Protein AF-A0A954Q6S8-F1 (afdb_monomer_lite)

pLDDT: mean 87.38, std 12.78, range [54.66, 97.56]

Sequence (149 aa):
MTRLWILFTRLTAMWFAEEQEADHQSHAVEGELYCGCCLEACPQYTKVEVQREADETSEQLRQREDEAFDRSFSGAHSMNQAVLMNSHPTGKMTATSRIEAMVAQGGIQNCGKAANCQAVCPKEIPLMTSWGRAGRAATLH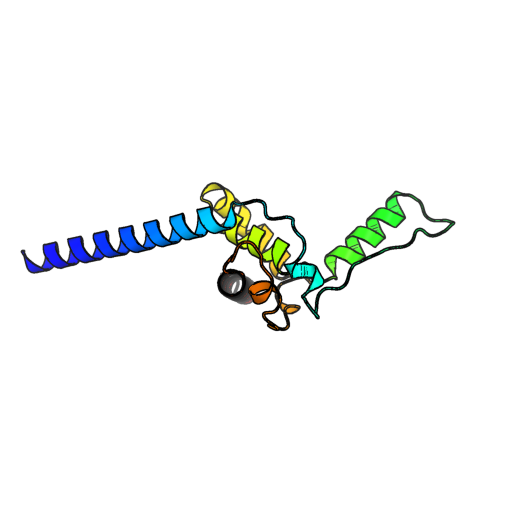TLKTLFGT

Foldseek 3Di:
DVVVVVVVVVVVVVVVVVVVVLVVLLVLCPPDLPPCQQQVQAPLHDDDDDDDDPPDDPVRSVVVSVVSQLQAAPTLSLLLVLLSLCSDPVSVVVNLVSLVSQLGNNHLVSRPPPCSSCVRPPSNRPSVVSSVVSVVSNVVSVVCVVVVD

Secondary structure (DSSP, 8-state):
-HHHHHHHHHHHHHHHHHHHHHHHHHHHHSS-----HHHHT-TT-----PPPPTT--HHHHHHHHHHHHHHS--HHHHHHHHHHHHHSHHHHTTHHHHHHHHHSTTSGGG-----HHHHT-TT---HHHHHHHHHHHHHHHHHHHHHT-

Radius of gyration: 19.82 Å; chains: 1; bounding box: 77×30×37 Å

Structure (mmCIF, N/CA/C/O backbone):
data_AF-A0A954Q6S8-F1
#
_entry.id   AF-A0A954Q6S8-F1
#
loop_
_atom_site.group_PDB
_atom_site.id
_atom_site.type_symbol
_atom_site.label_atom_id
_atom_site.label_alt_id
_atom_site.label_comp_id
_atom_site.label_asym_id
_atom_site.label_entity_id
_atom_site.label_seq_id
_atom_site.pdbx_PDB_ins_code
_atom_site.Cartn_x
_atom_site.Cartn_y
_atom_site.Cartn_z
_atom_site.occupancy
_atom_site.B_iso_or_equiv
_atom_site.auth_seq_id
_atom_site.auth_comp_id
_atom_site.auth_asym_id
_atom_site.auth_atom_id
_atom_site.pdbx_PDB_model_num
ATOM 1 N N . MET A 1 1 ? 45.297 13.575 -9.801 1.00 61.44 1 MET A N 1
ATOM 2 C CA . MET A 1 1 ? 44.158 14.522 -9.738 1.00 61.44 1 MET A CA 1
ATOM 3 C C . MET A 1 1 ? 43.072 14.191 -10.767 1.00 61.44 1 MET A C 1
ATOM 5 O O . MET A 1 1 ? 41.912 14.130 -10.391 1.00 61.44 1 MET A O 1
ATOM 9 N N . THR A 1 2 ? 43.413 13.847 -12.013 1.00 68.25 2 THR A N 1
ATOM 10 C CA . THR A 1 2 ? 42.450 13.553 -13.101 1.00 68.25 2 THR A CA 1
ATOM 11 C C . THR A 1 2 ? 41.523 12.357 -12.844 1.00 68.25 2 THR A C 1
ATOM 13 O O . THR A 1 2 ? 40.330 12.434 -13.110 1.00 68.25 2 THR A O 1
ATOM 16 N N . ARG A 1 3 ? 42.033 11.257 -12.265 1.00 70.50 3 ARG A N 1
ATOM 17 C CA . ARG A 1 3 ? 41.222 10.060 -11.954 1.00 70.50 3 ARG A CA 1
ATOM 18 C C . ARG A 1 3 ? 40.139 10.304 -10.899 1.00 70.50 3 ARG A C 1
ATOM 20 O O . ARG A 1 3 ? 39.064 9.729 -11.005 1.00 70.50 3 ARG A O 1
ATOM 27 N N . LEU A 1 4 ? 40.419 11.155 -9.910 1.00 74.94 4 LEU A N 1
ATOM 28 C CA . LEU A 1 4 ? 39.464 11.483 -8.848 1.00 74.94 4 LEU A CA 1
ATOM 29 C C . LEU A 1 4 ? 38.328 12.361 -9.390 1.00 74.94 4 LEU A C 1
ATOM 31 O O . LEU A 1 4 ? 37.170 12.145 -9.054 1.00 74.94 4 LEU A O 1
ATOM 35 N N . TRP A 1 5 ? 38.660 13.290 -10.292 1.00 67.81 5 TRP A N 1
ATOM 36 C CA . TRP A 1 5 ? 37.685 14.154 -10.954 1.00 67.81 5 TRP A CA 1
ATOM 37 C C . TRP A 1 5 ? 36.758 13.351 -11.875 1.00 67.81 5 TRP A C 1
ATOM 39 O O . TRP A 1 5 ? 35.549 13.475 -11.758 1.00 67.81 5 TRP A O 1
ATOM 49 N N . ILE A 1 6 ? 37.300 12.421 -12.675 1.00 78.69 6 ILE A N 1
ATOM 50 C CA . ILE A 1 6 ? 36.502 11.506 -13.516 1.00 78.69 6 ILE A CA 1
ATOM 51 C C . ILE A 1 6 ? 35.537 10.656 -12.675 1.00 78.69 6 ILE A C 1
ATOM 53 O O . ILE A 1 6 ? 34.390 10.453 -13.073 1.00 78.69 6 ILE A O 1
ATOM 57 N N . LEU A 1 7 ? 35.985 10.152 -11.518 1.00 77.88 7 LEU A N 1
ATOM 58 C CA . LEU A 1 7 ? 35.121 9.385 -10.617 1.00 77.88 7 LEU A CA 1
ATOM 59 C C . LEU A 1 7 ? 33.992 10.258 -10.058 1.00 77.88 7 LEU A C 1
ATOM 61 O O . LEU A 1 7 ? 32.840 9.835 -10.047 1.00 77.88 7 LEU A O 1
ATOM 65 N N . PHE A 1 8 ? 34.318 11.484 -9.646 1.00 82.00 8 PHE A N 1
ATOM 66 C CA . PHE A 1 8 ? 33.352 12.434 -9.108 1.00 82.00 8 PHE A CA 1
ATOM 67 C C . PHE A 1 8 ? 32.291 12.816 -10.146 1.00 82.00 8 PHE A C 1
ATOM 69 O O . PHE A 1 8 ? 31.104 12.771 -9.833 1.00 82.00 8 PHE A O 1
ATOM 76 N N . THR A 1 9 ? 32.689 13.098 -11.393 1.00 78.38 9 THR A N 1
ATOM 77 C CA . THR A 1 9 ? 31.757 13.405 -12.494 1.00 78.38 9 THR A CA 1
ATOM 78 C C . THR A 1 9 ? 30.867 12.212 -12.842 1.00 78.38 9 THR A C 1
ATOM 80 O O . THR A 1 9 ? 29.685 12.383 -13.115 1.00 78.38 9 THR A O 1
ATOM 83 N N . ARG A 1 10 ? 31.404 10.984 -12.806 1.00 80.12 10 ARG A N 1
ATOM 84 C CA . ARG A 1 10 ? 30.609 9.766 -13.035 1.00 80.12 10 ARG A CA 1
ATOM 85 C C . ARG A 1 10 ? 29.592 9.518 -11.926 1.00 80.12 10 ARG A C 1
ATOM 87 O O . ARG A 1 10 ? 28.468 9.144 -12.229 1.00 80.12 10 ARG A O 1
ATOM 94 N N . LEU A 1 11 ? 29.971 9.737 -10.668 1.00 81.06 11 LEU A N 1
ATOM 95 C CA . LEU A 1 11 ? 29.068 9.584 -9.527 1.00 81.06 11 LEU A CA 1
ATOM 96 C C . LEU A 1 11 ? 27.954 10.634 -9.541 1.00 81.06 11 LEU A C 1
ATOM 98 O O . LEU A 1 11 ? 26.804 10.284 -9.314 1.00 81.06 11 LEU A O 1
ATOM 102 N N . THR A 1 12 ? 28.270 11.889 -9.870 1.00 77.81 12 THR A N 1
ATOM 103 C CA . THR A 1 12 ? 27.246 12.936 -10.025 1.00 77.81 12 THR A CA 1
ATOM 104 C C . THR A 1 12 ? 26.332 12.657 -11.213 1.00 77.81 12 THR A C 1
ATOM 106 O O . THR A 1 12 ? 25.124 12.745 -11.059 1.00 77.81 12 THR A O 1
ATOM 109 N N . ALA A 1 13 ? 26.865 12.247 -12.368 1.00 77.44 13 ALA A N 1
ATOM 110 C CA . ALA A 1 13 ? 26.038 11.872 -13.518 1.00 77.44 13 ALA A CA 1
ATOM 111 C C . ALA A 1 13 ? 25.124 10.670 -13.223 1.00 77.44 13 ALA A C 1
ATOM 113 O O . ALA A 1 13 ? 23.974 10.657 -13.648 1.00 77.44 13 ALA A O 1
ATOM 114 N N . MET A 1 14 ? 25.619 9.679 -12.476 1.00 77.75 14 MET A N 1
ATOM 115 C CA . MET A 1 14 ? 24.825 8.527 -12.049 1.00 77.75 14 MET A CA 1
ATOM 116 C C . MET A 1 14 ? 23.731 8.934 -11.058 1.00 77.75 14 MET A C 1
ATOM 118 O O . MET A 1 14 ? 22.599 8.503 -11.215 1.00 77.75 14 MET A O 1
ATOM 122 N N . TRP A 1 15 ? 24.043 9.814 -10.102 1.00 64.00 15 TRP A N 1
ATOM 123 C CA . TRP A 1 15 ? 23.071 10.356 -9.151 1.00 64.00 15 TRP A CA 1
ATOM 124 C C . TRP A 1 15 ? 21.977 11.180 -9.846 1.00 64.00 15 TRP A C 1
ATOM 126 O O . TRP A 1 15 ? 20.800 10.954 -9.594 1.00 64.00 15 TRP A O 1
ATOM 136 N N . PHE A 1 16 ? 22.345 12.045 -10.799 1.00 65.69 16 PHE A N 1
ATOM 137 C CA . PHE A 1 16 ? 21.374 12.781 -11.615 1.00 65.69 16 PHE A CA 1
ATOM 138 C C . PHE A 1 16 ? 20.515 11.851 -12.479 1.00 65.69 16 PHE A C 1
ATOM 140 O O . PHE A 1 16 ? 19.320 12.088 -12.616 1.00 65.69 16 PHE A O 1
ATOM 147 N N . ALA A 1 17 ? 21.086 10.784 -13.047 1.00 64.62 17 ALA A N 1
ATOM 148 C CA . ALA A 1 17 ? 20.311 9.790 -13.791 1.00 64.62 17 ALA A CA 1
ATOM 149 C C . ALA A 1 17 ? 19.320 9.036 -12.885 1.00 64.62 17 ALA A C 1
ATOM 151 O O . ALA A 1 17 ? 18.190 8.780 -13.292 1.00 64.62 17 ALA A O 1
ATOM 152 N N . GLU A 1 18 ? 19.720 8.720 -11.651 1.00 62.53 18 GLU A N 1
ATOM 153 C CA . GLU A 1 18 ? 18.862 8.085 -10.645 1.00 62.53 18 GLU A CA 1
ATOM 154 C C . GLU A 1 18 ? 17.721 9.020 -10.196 1.00 62.53 18 GLU A C 1
ATOM 156 O O . GLU A 1 18 ? 16.583 8.573 -10.051 1.00 62.53 18 GLU A O 1
ATOM 161 N N . GLU A 1 19 ? 17.993 10.323 -10.049 1.00 61.34 19 GLU A N 1
ATOM 162 C CA . GLU A 1 19 ? 16.969 11.344 -9.783 1.00 61.34 19 GLU A CA 1
ATOM 163 C C . GLU A 1 19 ? 15.999 11.525 -10.953 1.00 61.34 19 GLU A C 1
ATOM 165 O O . GLU A 1 19 ? 14.790 11.558 -10.730 1.00 61.34 19 GLU A O 1
ATOM 170 N N . GLN A 1 20 ? 16.493 11.594 -12.194 1.00 57.84 20 GLN A N 1
ATOM 171 C CA . GLN A 1 20 ? 15.631 11.739 -13.371 1.00 57.84 20 GLN A CA 1
ATOM 172 C C . GLN A 1 20 ? 14.706 10.529 -13.567 1.00 57.84 20 GLN A C 1
ATOM 174 O O . GLN A 1 20 ? 13.539 10.705 -13.904 1.00 57.84 20 GLN A O 1
ATOM 179 N N . GLU A 1 21 ? 15.188 9.309 -13.311 1.00 57.09 21 GLU A N 1
ATOM 180 C CA . GLU A 1 21 ? 14.372 8.087 -13.369 1.00 57.09 21 GLU A CA 1
ATOM 181 C C . GLU A 1 21 ? 13.290 8.066 -12.273 1.00 57.09 21 GLU A C 1
ATOM 183 O O . GLU A 1 21 ? 12.147 7.673 -12.520 1.00 57.09 21 GLU A O 1
ATOM 188 N N . ALA A 1 22 ? 13.625 8.513 -11.058 1.00 60.09 22 ALA A N 1
ATOM 189 C CA . ALA A 1 22 ? 12.668 8.611 -9.958 1.00 60.09 22 ALA A CA 1
ATOM 190 C C . ALA A 1 22 ? 11.560 9.647 -10.236 1.00 60.09 22 ALA A C 1
ATOM 192 O O . ALA A 1 22 ? 10.395 9.410 -9.901 1.00 60.09 22 ALA A O 1
ATOM 193 N N . ASP A 1 23 ? 11.910 10.763 -10.874 1.00 56.44 23 ASP A N 1
ATOM 194 C CA . ASP A 1 23 ? 10.986 11.829 -11.271 1.00 56.44 23 ASP A CA 1
ATOM 195 C C . ASP A 1 23 ? 10.038 11.370 -12.397 1.00 56.44 23 ASP A C 1
ATOM 197 O O . ASP A 1 23 ? 8.815 11.434 -12.261 1.00 56.44 23 ASP A O 1
ATOM 201 N N . HIS A 1 24 ? 10.579 10.751 -13.455 1.00 54.66 24 HIS A N 1
ATOM 202 C CA . HIS A 1 24 ? 9.790 10.209 -14.571 1.00 54.66 24 HIS A CA 1
ATOM 203 C C . HIS A 1 24 ? 8.755 9.170 -14.118 1.00 54.66 24 HIS A C 1
ATOM 205 O O . HIS A 1 24 ? 7.613 9.154 -14.587 1.00 54.66 24 HIS A O 1
ATOM 211 N N . GLN A 1 25 ? 9.139 8.303 -13.180 1.00 59.59 25 GLN A N 1
ATOM 212 C CA . GLN A 1 25 ? 8.225 7.317 -12.612 1.00 59.59 25 GLN A CA 1
ATOM 213 C C . GLN A 1 25 ? 7.150 7.943 -11.730 1.00 59.59 25 GLN A C 1
ATOM 215 O O . GLN A 1 25 ? 6.071 7.370 -11.623 1.00 59.59 25 GLN A O 1
ATOM 220 N N . SER A 1 26 ? 7.413 9.090 -11.108 1.00 59.91 26 SER A N 1
ATOM 221 C CA . SER A 1 26 ? 6.414 9.794 -10.302 1.00 59.91 26 SER A CA 1
ATOM 222 C C . SER A 1 26 ? 5.319 10.368 -11.205 1.00 59.91 26 SER A C 1
ATOM 224 O O . SER A 1 26 ? 4.143 10.078 -10.992 1.00 59.91 26 SER A O 1
ATOM 226 N N . HIS A 1 27 ? 5.700 11.023 -12.306 1.00 55.09 27 HIS A N 1
ATOM 227 C CA . HIS A 1 27 ? 4.758 11.568 -13.291 1.00 55.09 27 HIS A CA 1
ATOM 228 C C . HIS A 1 27 ? 3.882 10.510 -13.977 1.00 55.09 27 HIS A C 1
ATOM 230 O O . HIS A 1 27 ? 2.711 10.759 -14.259 1.00 55.09 27 HIS A O 1
ATOM 236 N N . ALA A 1 28 ? 4.406 9.301 -14.203 1.00 57.59 28 ALA A N 1
ATOM 237 C CA . ALA A 1 28 ? 3.626 8.197 -14.768 1.00 57.59 28 ALA A CA 1
ATOM 238 C C . ALA A 1 28 ? 2.474 7.736 -13.850 1.00 57.59 28 ALA A C 1
ATOM 240 O O . ALA A 1 28 ? 1.486 7.174 -14.321 1.00 57.59 28 ALA A O 1
ATOM 241 N N . VAL A 1 29 ? 2.587 7.974 -12.540 1.00 57.12 29 VAL A N 1
ATOM 242 C CA . VAL A 1 29 ? 1.605 7.549 -11.532 1.00 57.12 29 VAL A CA 1
ATOM 243 C C . VAL A 1 29 ? 0.647 8.688 -11.147 1.00 57.12 29 VAL A C 1
ATOM 245 O O . VAL A 1 29 ? -0.342 8.447 -10.469 1.00 57.12 29 VAL A O 1
ATOM 248 N N . GLU A 1 30 ? 0.886 9.921 -11.599 1.00 54.88 30 GLU A N 1
ATOM 249 C CA . GLU A 1 30 ? 0.057 11.099 -11.287 1.00 54.88 30 GLU A CA 1
ATOM 250 C C . GLU A 1 30 ? -1.221 11.221 -12.143 1.00 54.88 30 GLU A C 1
ATOM 252 O O . GLU A 1 30 ? -2.112 12.004 -11.814 1.00 54.88 30 GLU A O 1
ATOM 257 N N . GLY A 1 31 ? -1.344 10.457 -13.235 1.00 56.84 31 GLY A N 1
ATOM 258 C CA . GLY A 1 31 ? -2.545 10.459 -14.082 1.00 56.84 31 GLY A CA 1
ATOM 259 C C . GLY A 1 31 ? -3.754 9.810 -13.398 1.00 56.84 31 GLY A C 1
ATOM 260 O O . GLY A 1 31 ? -3.576 8.872 -12.637 1.00 56.84 31 GLY A O 1
ATOM 261 N N . GLU A 1 32 ? -4.981 10.271 -13.692 1.00 57.59 32 GLU A N 1
ATOM 262 C CA . GLU A 1 32 ? -6.250 9.822 -13.074 1.00 57.59 32 GLU A CA 1
ATOM 263 C C . GLU A 1 32 ? -6.266 8.332 -12.667 1.00 57.59 32 GLU A C 1
ATOM 265 O O . GLU A 1 32 ? -6.377 7.424 -13.496 1.00 57.59 32 GLU A O 1
ATOM 270 N N . LEU A 1 33 ? -6.147 8.094 -11.357 1.00 62.84 33 LEU A N 1
ATOM 271 C CA . LEU A 1 33 ? -5.828 6.784 -10.779 1.00 62.84 33 LEU A CA 1
ATOM 272 C C . LEU A 1 33 ? -7.058 5.898 -10.506 1.00 62.84 33 LEU A C 1
ATOM 274 O O . LEU A 1 33 ? -6.904 4.744 -10.100 1.00 62.84 33 LEU A O 1
ATOM 278 N N . TYR A 1 34 ? -8.278 6.405 -10.706 1.00 76.62 34 TYR A N 1
ATOM 279 C CA . TYR A 1 34 ? -9.497 5.842 -10.104 1.00 76.62 34 TYR A CA 1
ATOM 280 C C . TYR A 1 34 ? -10.409 5.094 -11.092 1.00 76.62 34 TYR A C 1
ATOM 282 O O . TYR A 1 34 ? -11.626 5.231 -11.045 1.00 76.62 34 TYR A O 1
ATOM 290 N N . CYS A 1 35 ? -9.842 4.283 -11.991 1.00 88.75 35 CYS A N 1
ATOM 291 C CA . CYS A 1 35 ? -10.636 3.453 -12.915 1.00 88.75 35 CYS A CA 1
ATOM 292 C C . CYS A 1 35 ? -11.126 2.120 -12.316 1.00 88.75 35 CYS A C 1
ATOM 294 O O . CYS A 1 35 ? -12.001 1.481 -12.885 1.00 88.75 35 CYS A O 1
ATOM 296 N N . GLY A 1 36 ? -10.538 1.655 -11.206 1.00 89.75 36 GLY A N 1
ATOM 297 C CA . GLY A 1 36 ? -10.931 0.404 -10.540 1.00 89.75 36 GLY A CA 1
ATOM 298 C C . GLY A 1 36 ? -10.516 -0.901 -11.240 1.00 89.75 36 GLY A C 1
ATOM 299 O O . GLY A 1 36 ? -10.576 -1.951 -10.610 1.00 89.75 36 GLY A O 1
ATOM 300 N N . CYS A 1 37 ? -10.002 -0.871 -12.479 1.00 94.12 37 CYS A N 1
ATOM 301 C CA . CYS A 1 37 ? -9.666 -2.084 -13.249 1.00 94.12 37 CYS A CA 1
ATOM 302 C C . CYS A 1 37 ? -8.738 -3.058 -12.500 1.00 94.12 37 CYS A C 1
ATOM 304 O O . CYS A 1 37 ? -8.882 -4.273 -12.605 1.00 94.12 37 CYS A O 1
ATOM 306 N N . CYS A 1 38 ? -7.793 -2.533 -11.714 1.00 94.12 38 CYS A N 1
ATOM 307 C CA . CYS A 1 38 ? -6.865 -3.354 -10.936 1.00 94.12 38 CYS A CA 1
ATOM 308 C C . C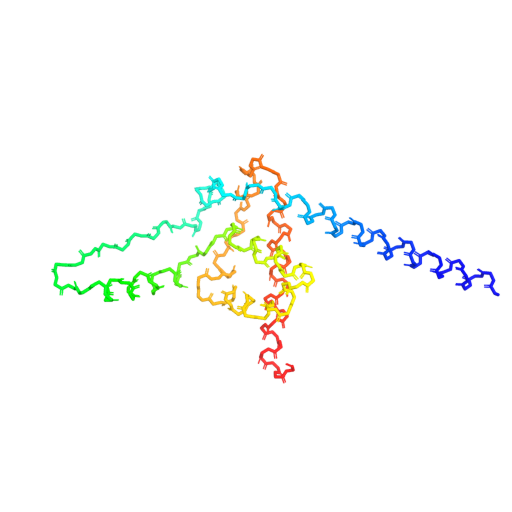YS A 1 38 ? -7.506 -4.082 -9.742 1.00 94.12 38 CYS A C 1
ATOM 310 O O . CYS A 1 38 ? -6.934 -5.072 -9.289 1.00 94.12 38 CYS A O 1
ATOM 312 N N . LEU A 1 39 ? -8.645 -3.599 -9.236 1.00 93.56 39 LEU A N 1
ATOM 313 C CA . LEU A 1 39 ? -9.404 -4.232 -8.158 1.00 93.56 39 LEU A CA 1
ATOM 314 C C . LEU A 1 39 ? -10.294 -5.340 -8.726 1.00 93.56 39 LEU A C 1
ATOM 316 O O . LEU A 1 39 ? -10.221 -6.468 -8.256 1.00 93.56 39 LEU A O 1
ATOM 320 N N . GLU A 1 40 ? -11.018 -5.051 -9.808 1.00 94.50 40 GLU A N 1
ATOM 321 C CA . GLU A 1 40 ? -11.898 -6.018 -10.483 1.00 94.50 40 GLU A CA 1
ATOM 322 C C . GLU A 1 40 ? -11.143 -7.239 -11.026 1.00 94.50 40 GLU A C 1
ATOM 324 O O . GLU A 1 40 ? -11.623 -8.366 -10.961 1.00 94.50 40 GLU A O 1
ATOM 329 N N . ALA A 1 41 ? -9.926 -7.046 -11.541 1.00 96.50 41 ALA A N 1
ATOM 330 C CA . ALA A 1 41 ? -9.126 -8.155 -12.061 1.00 96.50 41 ALA A CA 1
ATOM 331 C C . ALA A 1 41 ? -8.381 -8.952 -10.974 1.00 96.50 41 ALA A C 1
ATOM 333 O O . ALA A 1 41 ? -7.761 -9.977 -11.282 1.00 96.50 41 ALA A O 1
ATOM 334 N N . CYS A 1 42 ? -8.352 -8.474 -9.726 1.00 97.12 42 CYS A N 1
ATOM 335 C CA . CYS A 1 42 ? -7.558 -9.082 -8.664 1.00 97.12 42 CYS A CA 1
ATOM 336 C C . CYS A 1 42 ? -8.328 -10.227 -7.986 1.00 97.12 42 CYS A C 1
ATOM 338 O O . CYS A 1 42 ? -9.318 -9.967 -7.310 1.00 97.12 42 CYS A O 1
ATOM 340 N N . PRO A 1 43 ? -7.840 -11.482 -8.047 1.00 96.94 43 PRO A N 1
ATOM 341 C CA . PRO A 1 43 ? -8.542 -12.612 -7.438 1.00 96.94 43 PRO A CA 1
ATOM 342 C C . PRO A 1 43 ? -8.489 -12.615 -5.900 1.00 96.94 43 PRO A C 1
ATOM 344 O O . PRO A 1 43 ? -9.205 -13.386 -5.274 1.00 96.94 43 PRO A O 1
ATOM 347 N N . GLN A 1 44 ? -7.628 -11.795 -5.284 1.00 95.81 44 GLN A N 1
ATOM 348 C CA . GLN A 1 44 ? -7.567 -11.616 -3.827 1.00 95.81 44 GLN A CA 1
ATOM 349 C C . GLN A 1 44 ? -8.428 -10.452 -3.332 1.00 95.81 44 GLN A C 1
ATOM 351 O O . GLN A 1 44 ? -8.643 -10.324 -2.129 1.00 95.81 44 GLN A O 1
ATOM 356 N N . TYR A 1 45 ? -8.874 -9.571 -4.227 1.00 96.00 45 TYR A N 1
ATOM 357 C CA . TYR A 1 45 ? -9.734 -8.467 -3.844 1.00 96.00 45 TYR A CA 1
ATOM 358 C C . TYR A 1 45 ? -11.178 -8.958 -3.770 1.00 96.00 45 TYR A C 1
ATOM 360 O O . TYR A 1 45 ? -11.647 -9.706 -4.623 1.00 96.00 45 TYR A O 1
ATOM 368 N N . THR A 1 46 ? -11.892 -8.552 -2.730 1.00 93.69 46 THR A N 1
ATOM 369 C CA . THR A 1 46 ? -13.323 -8.818 -2.588 1.00 93.69 46 THR A CA 1
ATOM 370 C C . THR A 1 46 ? -13.992 -7.522 -2.183 1.00 93.69 46 THR A C 1
ATOM 372 O O . THR A 1 46 ? -13.510 -6.821 -1.292 1.00 93.69 46 THR A O 1
ATOM 375 N N . LYS A 1 47 ? -15.095 -7.194 -2.856 1.00 90.88 47 LYS A N 1
ATOM 376 C CA . LYS A 1 47 ? -15.883 -6.013 -2.530 1.00 90.88 47 LYS A CA 1
ATOM 377 C C . LYS A 1 47 ? -16.513 -6.198 -1.151 1.00 90.88 47 LYS A C 1
ATOM 379 O O . LYS A 1 47 ? -17.219 -7.175 -0.913 1.00 90.88 47 LYS A O 1
ATOM 384 N N . VAL A 1 48 ? -16.243 -5.255 -0.258 1.00 93.25 48 VAL A N 1
ATOM 385 C CA . VAL A 1 48 ? -16.819 -5.230 1.087 1.00 93.25 48 VAL A CA 1
ATOM 386 C C . VAL A 1 48 ? -18.165 -4.523 1.018 1.00 93.25 48 VAL A C 1
ATOM 388 O O . VAL A 1 48 ? -18.237 -3.361 0.625 1.00 93.25 48 VAL A O 1
ATOM 391 N N . GLU A 1 49 ? -19.228 -5.228 1.390 1.00 93.94 49 GLU A N 1
ATOM 392 C CA . GLU A 1 49 ? -20.581 -4.684 1.498 1.00 93.94 49 GLU A CA 1
ATOM 393 C C . GLU A 1 49 ? -21.150 -5.078 2.864 1.00 93.94 49 GLU A C 1
ATOM 395 O O . GLU A 1 49 ? -21.454 -6.247 3.105 1.00 93.94 49 GLU A O 1
ATOM 400 N N . VAL A 1 50 ? -21.267 -4.110 3.775 1.00 95.38 50 VAL A N 1
ATOM 401 C CA . VAL A 1 50 ? -21.897 -4.314 5.086 1.00 95.38 50 VAL A CA 1
ATOM 402 C C . VAL A 1 50 ? -23.361 -3.908 4.978 1.00 95.38 50 VAL A C 1
ATOM 404 O O . VAL A 1 50 ? -23.679 -2.794 4.570 1.00 95.38 50 VAL A O 1
ATOM 407 N N . GLN A 1 51 ? -24.261 -4.834 5.300 1.00 94.81 51 GLN A N 1
ATOM 408 C CA . GLN A 1 51 ? -25.697 -4.569 5.293 1.00 94.81 51 GLN A CA 1
ATOM 409 C C . GLN A 1 51 ? -26.137 -4.007 6.643 1.00 94.81 51 GLN A C 1
ATOM 411 O O . GLN A 1 51 ? -25.668 -4.446 7.698 1.00 94.81 51 GLN A O 1
ATOM 416 N N . ARG A 1 52 ? -27.055 -3.038 6.587 1.00 95.62 52 ARG A N 1
ATOM 417 C CA . ARG A 1 52 ? -27.603 -2.394 7.776 1.00 95.62 52 ARG A CA 1
ATOM 418 C C . ARG A 1 52 ? -28.588 -3.316 8.493 1.00 95.62 52 ARG A C 1
ATOM 420 O O . ARG A 1 52 ? -29.551 -3.770 7.879 1.00 95.62 52 ARG A O 1
ATOM 427 N N . GLU A 1 53 ? -28.397 -3.516 9.791 1.00 95.94 53 GLU A N 1
ATOM 428 C CA . GLU A 1 53 ? -29.341 -4.244 10.644 1.00 95.94 53 GLU A CA 1
ATOM 429 C C . GLU A 1 53 ? -30.537 -3.362 11.038 1.00 95.94 53 GLU A C 1
ATOM 431 O O . GLU A 1 53 ? -30.481 -2.125 11.040 1.00 95.94 53 GLU A O 1
ATOM 436 N N . ALA A 1 54 ? -31.653 -4.007 11.378 1.00 93.62 54 ALA A N 1
ATOM 437 C CA . ALA A 1 54 ? -32.910 -3.319 11.664 1.00 93.62 54 ALA A CA 1
ATOM 438 C C . ALA A 1 54 ? -32.860 -2.454 12.938 1.00 93.62 54 ALA A C 1
ATOM 440 O O . ALA A 1 54 ? -33.532 -1.425 13.003 1.00 93.62 54 ALA A O 1
ATOM 441 N N . ASP A 1 55 ? -32.075 -2.856 13.937 1.00 94.38 55 ASP A N 1
ATOM 442 C CA . ASP A 1 55 ? -32.019 -2.260 15.274 1.00 94.38 55 ASP A CA 1
ATOM 443 C C . ASP A 1 55 ? -30.708 -1.516 15.578 1.00 94.38 55 ASP A C 1
ATOM 445 O O . ASP A 1 55 ? -30.536 -0.997 16.682 1.00 94.38 55 ASP A O 1
ATOM 449 N N . GLU A 1 56 ? -29.799 -1.387 14.606 1.00 96.00 56 GLU A N 1
ATOM 450 C CA . GLU A 1 56 ? -28.530 -0.687 14.818 1.00 96.00 56 GLU A CA 1
ATOM 451 C C . GLU A 1 56 ? -28.612 0.823 14.525 1.00 96.00 56 GLU A C 1
ATOM 453 O O . GLU A 1 56 ? -29.315 1.311 13.631 1.00 96.00 56 GLU A O 1
ATOM 458 N N . THR A 1 57 ? -27.845 1.604 15.277 1.00 97.50 57 THR A N 1
ATOM 459 C CA . THR A 1 57 ? -27.634 3.039 15.048 1.00 97.50 57 THR A CA 1
ATOM 460 C C . THR A 1 57 ? -26.696 3.278 13.861 1.00 97.50 57 THR A C 1
ATOM 462 O O . THR A 1 57 ? -25.990 2.381 13.406 1.00 97.50 57 THR A O 1
ATOM 465 N N . SER A 1 58 ? -26.671 4.501 13.324 1.00 95.56 58 SER A N 1
ATOM 466 C CA . SER A 1 58 ? -25.724 4.869 12.258 1.00 95.56 58 SER A CA 1
ATOM 467 C C . SER A 1 58 ? -24.264 4.737 12.695 1.00 95.56 58 SER A C 1
ATOM 469 O O . SER A 1 58 ? -23.414 4.415 11.875 1.00 95.56 58 SER A O 1
ATOM 471 N N . GLU A 1 59 ? -23.981 4.962 13.978 1.00 96.62 59 GLU A N 1
ATOM 472 C CA . GLU A 1 59 ? -22.629 4.831 14.521 1.00 96.62 59 GLU A CA 1
ATOM 473 C C . GLU A 1 59 ? -22.185 3.367 14.599 1.00 96.62 59 GLU A C 1
ATOM 475 O O . GLU A 1 59 ? -21.059 3.049 14.233 1.00 96.62 59 GLU A O 1
ATOM 480 N N . GLN A 1 60 ? -23.087 2.464 14.998 1.00 97.56 60 GLN A N 1
ATOM 481 C CA . GLN A 1 60 ? -22.812 1.023 15.013 1.00 97.56 60 GLN A CA 1
ATOM 482 C C . GLN A 1 60 ? -22.564 0.468 13.604 1.00 97.56 60 GLN A C 1
ATOM 484 O O . GLN A 1 60 ? -21.637 -0.320 13.421 1.00 97.56 60 GLN A O 1
ATOM 489 N N . LEU A 1 61 ? -23.334 0.921 12.607 1.00 96.69 61 LEU A N 1
ATOM 490 C CA . LEU A 1 61 ? -23.091 0.568 11.207 1.00 96.69 61 LEU A CA 1
ATOM 491 C C . LEU A 1 61 ? -21.697 1.027 10.760 1.00 96.69 61 LEU A C 1
ATOM 493 O O . LEU A 1 61 ? -20.929 0.218 10.247 1.00 96.69 61 LEU A O 1
ATOM 497 N N . ARG A 1 62 ? -21.350 2.296 11.015 1.00 95.62 62 ARG A N 1
ATOM 498 C CA . ARG A 1 62 ? -20.051 2.867 10.636 1.00 95.62 62 ARG A CA 1
ATOM 499 C C . ARG A 1 62 ? -18.887 2.103 11.262 1.00 95.62 62 ARG A C 1
ATOM 501 O O . ARG A 1 62 ? -17.922 1.794 10.578 1.00 95.62 62 ARG A O 1
ATOM 508 N N . GLN A 1 63 ? -19.009 1.724 12.533 1.00 97.12 63 GLN A N 1
ATOM 509 C CA . GLN A 1 63 ? -17.998 0.904 13.194 1.00 97.12 63 GLN A CA 1
ATOM 510 C C . GLN A 1 63 ? -17.827 -0.465 12.510 1.00 97.12 63 GLN A C 1
ATOM 512 O O . GLN A 1 63 ? -16.701 -0.904 12.290 1.00 97.12 63 GLN A O 1
ATOM 517 N N . ARG A 1 64 ? -18.923 -1.143 12.145 1.00 97.00 64 ARG A N 1
ATOM 518 C CA . ARG A 1 64 ? -18.860 -2.433 11.433 1.00 97.00 64 ARG A CA 1
ATOM 519 C C . ARG A 1 64 ? -18.275 -2.294 10.031 1.00 97.00 64 ARG A C 1
ATOM 521 O O . ARG A 1 64 ? -17.552 -3.188 9.594 1.00 97.00 64 ARG A O 1
ATOM 528 N N . GLU A 1 65 ? -18.597 -1.207 9.334 1.00 95.94 65 GLU A N 1
ATOM 529 C CA . GLU A 1 65 ? -18.004 -0.860 8.042 1.00 95.94 65 GLU A CA 1
ATOM 530 C C . GLU A 1 65 ? -16.491 -0.681 8.177 1.00 95.94 65 GLU A C 1
ATOM 532 O O . GLU A 1 65 ? -15.744 -1.385 7.498 1.00 95.94 65 GLU A O 1
ATOM 537 N N . ASP A 1 66 ? -16.045 0.175 9.099 1.00 95.00 66 ASP A N 1
ATOM 538 C CA . ASP A 1 66 ? -14.627 0.441 9.362 1.00 95.00 66 ASP A CA 1
ATOM 539 C C . ASP A 1 66 ? -13.876 -0.865 9.691 1.00 95.00 66 ASP A C 1
ATOM 541 O O . ASP A 1 66 ? -12.876 -1.202 9.056 1.00 95.00 66 ASP A O 1
ATOM 545 N N . GLU A 1 67 ? -14.423 -1.685 10.593 1.00 95.44 67 GLU A N 1
ATOM 546 C CA . GLU A 1 67 ? -13.856 -2.988 10.949 1.00 95.44 67 GLU A CA 1
ATOM 547 C C . GLU A 1 67 ? -13.795 -3.974 9.769 1.00 95.44 67 GLU A C 1
ATOM 549 O O . GLU A 1 67 ? -12.879 -4.800 9.684 1.00 95.44 67 GLU A O 1
ATOM 554 N N . ALA A 1 68 ? -14.779 -3.945 8.868 1.00 95.75 68 ALA A N 1
ATOM 555 C CA . ALA A 1 68 ? -14.790 -4.795 7.685 1.00 95.75 68 ALA A CA 1
ATOM 556 C C . ALA A 1 68 ? -13.750 -4.333 6.655 1.00 95.75 68 ALA A C 1
ATOM 558 O O . ALA A 1 68 ? -13.057 -5.177 6.075 1.00 95.75 68 ALA A O 1
ATOM 559 N N . PHE A 1 69 ? -13.596 -3.022 6.454 1.00 93.62 69 PHE A N 1
ATOM 560 C CA . PHE A 1 69 ? -12.583 -2.454 5.565 1.00 93.62 69 PHE A CA 1
ATOM 561 C C . PHE A 1 69 ? -11.161 -2.698 6.082 1.00 93.62 69 PHE A C 1
ATOM 563 O O . PHE A 1 69 ? -10.316 -3.134 5.301 1.00 93.62 69 PHE A O 1
ATOM 570 N N . ASP A 1 70 ? -10.910 -2.532 7.382 1.00 93.50 70 ASP A N 1
ATOM 571 C CA . ASP A 1 70 ? -9.581 -2.705 7.993 1.00 93.50 70 ASP A CA 1
ATOM 572 C C . ASP A 1 70 ? -9.009 -4.121 7.828 1.00 93.50 70 ASP A C 1
ATOM 574 O O . ASP A 1 70 ? -7.794 -4.319 7.698 1.00 93.50 70 ASP A O 1
ATOM 578 N N . ARG A 1 71 ? -9.882 -5.133 7.828 1.00 94.19 71 ARG A N 1
ATOM 579 C CA . ARG A 1 71 ? -9.483 -6.539 7.666 1.00 94.19 71 ARG A CA 1
ATOM 580 C C . ARG A 1 71 ? -9.395 -6.979 6.210 1.00 94.19 71 ARG A C 1
ATOM 582 O O . ARG A 1 71 ? -8.781 -8.009 5.929 1.00 94.19 71 ARG A O 1
ATOM 589 N N . SER A 1 72 ? -10.018 -6.239 5.303 1.00 95.56 72 SER A N 1
ATOM 590 C CA . SER A 1 72 ? -10.138 -6.619 3.899 1.00 95.56 72 SER A CA 1
ATOM 591 C C . SER A 1 72 ? -8.943 -6.144 3.090 1.00 95.56 72 SER A C 1
ATOM 593 O O . SER A 1 72 ? -8.325 -5.126 3.389 1.00 95.56 72 SER A O 1
ATOM 595 N N . PHE A 1 73 ? -8.598 -6.888 2.039 1.00 96.56 73 PHE A N 1
ATOM 596 C CA . PHE A 1 73 ? -7.456 -6.524 1.213 1.00 96.56 73 PHE A CA 1
ATOM 597 C C . PHE A 1 73 ? -7.677 -5.166 0.535 1.00 96.56 73 PHE A C 1
ATOM 599 O O . PHE A 1 73 ? -8.572 -5.005 -0.293 1.00 96.56 73 PHE A O 1
ATOM 606 N N . SER A 1 74 ? -6.810 -4.203 0.842 1.00 93.50 74 SER A N 1
ATOM 607 C CA . SER A 1 74 ? -6.901 -2.825 0.339 1.00 93.50 74 SER A CA 1
ATOM 608 C C . SER A 1 74 ? -6.590 -2.678 -1.160 1.00 93.50 74 SER A C 1
ATOM 610 O O . SER A 1 74 ? -6.920 -1.653 -1.763 1.00 93.50 74 SER A O 1
ATOM 612 N N . GLY A 1 75 ? -5.988 -3.697 -1.785 1.00 94.12 75 GLY A N 1
ATOM 613 C CA . GLY A 1 75 ? -5.814 -3.795 -3.235 1.00 94.12 75 GLY A CA 1
ATOM 614 C C . GLY A 1 75 ? -4.624 -3.021 -3.817 1.00 94.12 75 GLY A C 1
ATOM 615 O O . GLY A 1 75 ? -3.897 -2.300 -3.139 1.00 94.12 75 GLY A O 1
ATOM 616 N N . ALA A 1 76 ? -4.392 -3.190 -5.124 1.00 92.19 76 ALA A N 1
ATOM 617 C CA . ALA A 1 76 ? -3.221 -2.617 -5.799 1.00 92.19 76 ALA A CA 1
ATOM 618 C C . ALA A 1 76 ? -3.263 -1.083 -5.916 1.00 92.19 76 ALA A C 1
ATOM 620 O O . ALA A 1 76 ? -2.215 -0.442 -5.884 1.00 92.19 76 ALA A O 1
ATOM 621 N N . HIS A 1 77 ? -4.459 -0.501 -6.038 1.00 90.31 77 HIS A N 1
ATOM 622 C CA . HIS A 1 77 ? -4.640 0.942 -6.183 1.00 90.31 77 HIS A CA 1
ATOM 623 C C . HIS A 1 77 ? -4.147 1.716 -4.949 1.00 90.31 77 HIS A C 1
ATOM 625 O O . HIS A 1 77 ? -3.277 2.579 -5.066 1.00 90.31 77 HIS A O 1
ATOM 631 N N . SER A 1 78 ? -4.660 1.375 -3.762 1.00 90.69 78 SER A N 1
ATOM 632 C CA . SER A 1 78 ? -4.318 2.042 -2.495 1.00 90.69 78 SER A CA 1
ATOM 633 C C . SER A 1 78 ? -2.826 1.911 -2.161 1.00 90.69 78 SER A C 1
ATOM 635 O O . SER A 1 78 ? -2.180 2.874 -1.751 1.00 90.69 78 SER A O 1
ATOM 637 N N . MET A 1 79 ? -2.250 0.739 -2.424 1.00 92.38 79 MET A N 1
ATOM 638 C CA . MET A 1 79 ? -0.834 0.446 -2.203 1.00 92.38 79 MET A CA 1
ATOM 639 C C . MET A 1 79 ? 0.065 1.259 -3.132 1.00 92.38 79 MET A C 1
ATOM 641 O O . MET A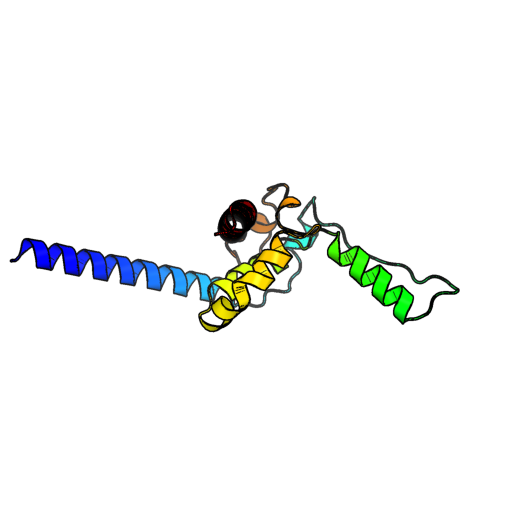 1 79 ? 1.054 1.845 -2.693 1.00 92.38 79 MET A O 1
ATOM 645 N N . ASN A 1 80 ? -0.302 1.362 -4.411 1.00 91.75 80 ASN A N 1
ATOM 646 C CA . ASN A 1 80 ? 0.418 2.197 -5.364 1.00 91.75 80 ASN A CA 1
ATOM 647 C C . ASN A 1 80 ? 0.344 3.686 -4.990 1.00 91.75 80 ASN A C 1
ATOM 649 O O . ASN A 1 80 ? 1.355 4.383 -5.064 1.00 91.75 80 ASN A O 1
ATOM 653 N N . GLN A 1 81 ? -0.810 4.148 -4.502 1.00 90.69 81 GLN A N 1
ATOM 654 C CA . GLN A 1 81 ? -0.967 5.508 -3.994 1.00 90.69 81 GLN A CA 1
ATOM 655 C C . GLN A 1 81 ? -0.065 5.777 -2.784 1.00 90.69 81 GLN A C 1
ATOM 657 O O . GLN A 1 81 ? 0.580 6.822 -2.706 1.00 90.69 81 GLN A O 1
ATOM 662 N N . ALA A 1 82 ? 0.023 4.830 -1.849 1.00 92.44 82 ALA A N 1
ATOM 663 C CA . ALA A 1 82 ? 0.899 4.959 -0.692 1.00 92.44 82 ALA A CA 1
ATOM 664 C C . ALA A 1 82 ? 2.380 5.023 -1.101 1.00 92.44 82 ALA A C 1
ATOM 666 O O . ALA A 1 82 ? 3.130 5.836 -0.561 1.00 92.44 82 ALA A O 1
ATOM 667 N N . VAL A 1 83 ? 2.797 4.220 -2.085 1.00 92.56 83 VAL A N 1
ATOM 668 C CA . VAL A 1 83 ? 4.162 4.254 -2.636 1.00 92.56 83 VAL A CA 1
ATOM 669 C C . VAL A 1 83 ? 4.458 5.586 -3.319 1.00 92.56 83 VAL A C 1
ATOM 671 O O . VAL A 1 83 ? 5.499 6.173 -3.034 1.00 92.56 83 VAL A O 1
ATOM 674 N N . LEU A 1 84 ? 3.554 6.087 -4.167 1.00 90.44 84 LEU A N 1
ATOM 675 C CA . LEU A 1 84 ? 3.706 7.394 -4.811 1.00 90.44 84 LEU A CA 1
ATOM 676 C C . LEU A 1 84 ? 3.868 8.501 -3.762 1.00 90.44 84 LEU A C 1
ATOM 678 O O . LEU A 1 84 ? 4.832 9.265 -3.794 1.00 90.44 84 LEU A O 1
ATOM 682 N N . MET A 1 85 ? 2.968 8.535 -2.778 1.00 91.31 85 MET A N 1
ATOM 683 C CA . MET A 1 85 ? 3.006 9.538 -1.716 1.00 91.31 85 MET A CA 1
ATOM 684 C C . MET A 1 85 ? 4.287 9.445 -0.885 1.00 91.31 85 MET A C 1
ATOM 686 O O . MET A 1 85 ? 4.869 10.468 -0.541 1.00 91.31 85 MET A O 1
ATOM 690 N N . ASN A 1 86 ? 4.778 8.239 -0.601 1.00 92.81 86 ASN A N 1
ATOM 691 C CA . ASN A 1 86 ? 6.025 8.050 0.141 1.00 92.81 86 ASN A CA 1
ATOM 692 C C . ASN A 1 86 ? 7.279 8.453 -0.656 1.00 92.81 86 ASN A C 1
ATOM 694 O O . ASN A 1 86 ? 8.307 8.756 -0.048 1.00 92.81 86 ASN A O 1
ATOM 698 N N . SER A 1 87 ? 7.212 8.480 -1.989 1.00 88.06 87 SER A N 1
ATOM 699 C CA . SER A 1 87 ? 8.292 8.999 -2.838 1.00 88.06 87 SER A CA 1
ATOM 700 C C . SER A 1 87 ? 8.352 10.530 -2.823 1.00 88.06 87 SER A C 1
ATOM 702 O O . SER A 1 87 ? 9.448 11.094 -2.883 1.00 88.06 87 SER A O 1
ATOM 704 N N . HIS A 1 88 ? 7.208 11.205 -2.667 1.00 87.81 88 HIS A N 1
ATOM 705 C CA . HIS A 1 88 ? 7.129 12.664 -2.675 1.00 87.81 88 HIS A CA 1
ATOM 706 C C . HIS A 1 88 ? 7.804 13.290 -1.433 1.00 87.81 88 HIS A C 1
ATOM 708 O O . HIS A 1 88 ? 7.578 12.820 -0.312 1.00 87.81 88 HIS A O 1
ATOM 714 N N . PRO A 1 89 ? 8.585 14.385 -1.569 1.00 87.81 89 PRO A N 1
ATOM 715 C CA . PRO A 1 89 ? 9.308 15.003 -0.452 1.00 87.81 89 PRO A CA 1
ATOM 716 C C . PRO A 1 89 ? 8.444 15.327 0.773 1.00 87.81 89 PRO A C 1
ATOM 718 O O . PRO A 1 89 ? 8.842 15.045 1.901 1.00 87.81 89 PRO A O 1
ATOM 721 N N . THR A 1 90 ? 7.238 15.864 0.572 1.00 89.62 90 THR A N 1
ATOM 722 C CA . THR A 1 90 ? 6.317 16.166 1.684 1.00 89.62 90 THR A CA 1
ATOM 723 C C . THR A 1 90 ? 5.658 14.913 2.259 1.00 89.62 90 THR A C 1
ATOM 725 O O . THR A 1 90 ? 5.371 14.855 3.454 1.00 89.62 90 THR A O 1
ATOM 728 N N . GLY A 1 91 ? 5.447 13.881 1.439 1.00 89.12 91 GLY A N 1
ATOM 729 C CA . GLY A 1 91 ? 4.822 12.640 1.878 1.00 89.12 91 GLY A CA 1
ATOM 730 C C . GLY A 1 91 ? 5.760 11.760 2.705 1.00 89.12 91 GLY A C 1
ATOM 731 O O . GLY A 1 91 ? 5.281 11.063 3.603 1.00 89.12 91 GLY A O 1
ATOM 732 N N . LYS A 1 92 ? 7.086 11.883 2.521 1.00 91.12 92 LYS A N 1
ATOM 733 C CA . LYS A 1 92 ? 8.112 11.227 3.359 1.00 91.12 92 LYS A CA 1
ATOM 734 C C . LYS A 1 92 ? 7.939 11.506 4.851 1.00 91.12 92 LYS A C 1
ATOM 736 O O . LYS A 1 92 ? 8.123 10.601 5.660 1.00 91.12 92 LYS A O 1
ATOM 741 N N . MET A 1 93 ? 7.516 12.719 5.216 1.00 89.94 93 MET A N 1
ATOM 742 C CA . MET A 1 93 ? 7.313 13.123 6.616 1.00 89.94 93 MET A CA 1
ATOM 743 C C . MET A 1 93 ? 6.228 12.311 7.335 1.00 89.94 93 MET A C 1
ATOM 745 O O . MET A 1 93 ? 6.212 12.244 8.558 1.00 89.94 93 MET A O 1
ATOM 749 N N . THR A 1 94 ? 5.325 11.689 6.578 1.00 93.06 94 THR A N 1
ATOM 750 C CA . THR A 1 94 ? 4.210 10.874 7.082 1.00 93.06 94 THR A CA 1
ATOM 751 C C . THR A 1 94 ? 4.268 9.441 6.548 1.00 93.06 94 THR A C 1
ATOM 753 O O . THR A 1 94 ? 3.285 8.710 6.607 1.00 93.06 94 THR A O 1
ATOM 756 N N . ALA A 1 95 ? 5.414 9.012 6.008 1.00 95.06 95 ALA A N 1
ATOM 757 C CA . ALA A 1 95 ? 5.539 7.697 5.387 1.00 95.06 95 ALA A CA 1
ATOM 758 C C . ALA A 1 95 ? 5.378 6.553 6.394 1.00 95.06 95 ALA A C 1
ATOM 760 O O . ALA A 1 95 ? 4.790 5.531 6.052 1.00 95.06 95 ALA A O 1
ATOM 761 N N . THR A 1 96 ? 5.850 6.733 7.631 1.00 94.62 96 THR A N 1
ATOM 762 C CA . THR A 1 96 ? 5.762 5.708 8.680 1.00 94.62 96 THR A CA 1
ATOM 763 C C . THR A 1 96 ? 4.320 5.280 8.940 1.00 94.62 96 THR A C 1
ATOM 765 O O . THR A 1 96 ? 4.051 4.088 8.878 1.00 94.62 96 THR A O 1
ATOM 768 N N . SER A 1 97 ? 3.381 6.217 9.112 1.00 94.69 97 SER A N 1
ATOM 769 C CA . SER A 1 97 ? 1.974 5.870 9.368 1.00 94.69 97 SER A CA 1
ATOM 770 C C . SER A 1 97 ? 1.318 5.161 8.180 1.00 94.69 97 SER A C 1
ATOM 772 O O . SER A 1 97 ? 0.512 4.252 8.360 1.00 94.69 97 SER A O 1
ATOM 774 N N . ARG A 1 98 ? 1.702 5.508 6.941 1.00 95.69 98 ARG A N 1
ATOM 775 C CA . ARG A 1 98 ? 1.256 4.761 5.751 1.00 95.69 98 ARG A CA 1
ATOM 776 C C . ARG A 1 98 ? 1.852 3.360 5.697 1.00 95.69 98 ARG A C 1
ATOM 778 O O . ARG A 1 98 ? 1.176 2.445 5.246 1.00 95.69 98 ARG A O 1
ATOM 785 N N . ILE A 1 99 ? 3.108 3.187 6.108 1.00 96.44 99 ILE A N 1
ATOM 786 C CA . ILE A 1 99 ? 3.750 1.869 6.150 1.00 96.44 99 ILE A CA 1
ATOM 787 C C . ILE A 1 99 ? 3.115 0.998 7.239 1.00 96.44 99 ILE A C 1
ATOM 789 O O . ILE A 1 99 ? 2.852 -0.170 6.976 1.00 96.44 99 ILE A O 1
ATOM 793 N N . GLU A 1 100 ? 2.798 1.563 8.404 1.00 95.69 100 GLU A N 1
ATOM 794 C CA . GLU A 1 100 ? 2.046 0.886 9.469 1.00 95.69 100 GLU A CA 1
ATOM 795 C C . GLU A 1 100 ? 0.681 0.404 8.963 1.00 95.69 100 GLU A C 1
ATOM 797 O O . GLU A 1 100 ? 0.351 -0.773 9.097 1.00 95.69 100 GLU A O 1
ATOM 802 N N . ALA A 1 101 ? -0.069 1.270 8.274 1.00 94.50 101 ALA A N 1
ATOM 803 C CA . ALA A 1 101 ? -1.319 0.881 7.623 1.00 94.50 101 ALA A CA 1
ATOM 804 C C . ALA A 1 101 ? -1.109 -0.183 6.526 1.00 94.50 101 ALA A C 1
ATOM 806 O O . ALA A 1 101 ? -1.912 -1.103 6.390 1.00 94.50 101 ALA A O 1
ATOM 807 N N . MET A 1 102 ? -0.009 -0.109 5.764 1.00 95.25 102 MET A N 1
ATOM 808 C CA . MET A 1 102 ? 0.323 -1.111 4.744 1.00 95.25 102 MET A CA 1
ATOM 809 C C . MET A 1 102 ? 0.597 -2.498 5.325 1.00 95.25 102 MET A C 1
ATOM 811 O O . MET A 1 102 ? 0.371 -3.467 4.609 1.00 95.25 102 MET A O 1
ATOM 815 N N . VAL A 1 103 ? 1.091 -2.619 6.561 1.00 96.19 103 VAL A N 1
ATOM 816 C CA . VAL A 1 103 ? 1.373 -3.917 7.212 1.00 96.19 103 VAL A CA 1
ATOM 817 C C . VAL A 1 103 ? 0.259 -4.387 8.155 1.00 96.19 103 VAL A C 1
ATOM 819 O O . VAL A 1 103 ? 0.351 -5.487 8.700 1.00 96.19 103 VAL A O 1
ATOM 822 N N . ALA A 1 104 ? -0.795 -3.588 8.346 1.00 94.62 104 ALA A N 1
ATOM 823 C CA . ALA A 1 104 ? -1.989 -3.965 9.106 1.00 94.62 104 ALA A CA 1
ATOM 824 C C . ALA A 1 104 ? -2.790 -5.079 8.403 1.00 94.62 104 ALA A C 1
ATOM 826 O O . ALA A 1 104 ? -2.502 -5.415 7.260 1.00 94.62 104 ALA A O 1
ATOM 827 N N . GLN A 1 105 ? -3.804 -5.661 9.057 1.00 94.31 105 GLN A N 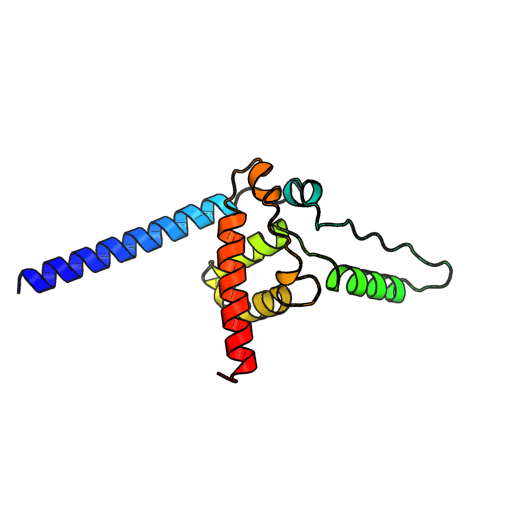1
ATOM 828 C CA . GLN A 1 105 ? -4.479 -6.909 8.646 1.00 94.31 105 GLN A CA 1
ATOM 829 C C . GLN A 1 105 ? -4.956 -6.962 7.180 1.00 94.31 105 GLN A C 1
ATOM 831 O O . GLN A 1 105 ? -4.754 -7.994 6.541 1.00 94.31 105 GLN A O 1
ATOM 836 N N . GLY A 1 106 ? -5.513 -5.878 6.628 1.00 95.06 106 GLY A N 1
ATOM 837 C CA . GLY A 1 106 ? -5.928 -5.728 5.219 1.00 95.06 106 GLY A CA 1
ATOM 838 C C . GLY A 1 106 ? -4.809 -5.346 4.229 1.00 95.06 106 GLY A C 1
ATOM 839 O O . GLY A 1 106 ? -5.050 -4.954 3.082 1.00 95.06 106 GLY A O 1
ATOM 840 N N . GLY A 1 107 ? -3.561 -5.430 4.676 1.00 95.25 107 GLY A N 1
ATOM 841 C CA . GLY A 1 107 ? -2.379 -4.884 4.026 1.00 95.25 107 GLY A CA 1
ATOM 842 C C . GLY A 1 107 ? -1.666 -5.792 3.018 1.00 95.25 107 GLY A C 1
ATOM 843 O O . GLY A 1 107 ? -2.240 -6.703 2.413 1.00 95.25 107 GLY A O 1
ATOM 844 N N . ILE A 1 108 ? -0.375 -5.506 2.833 1.00 95.75 108 ILE A N 1
ATOM 845 C CA . ILE A 1 108 ? 0.530 -6.056 1.814 1.00 95.75 108 ILE A CA 1
ATOM 846 C C . ILE A 1 108 ? 0.583 -7.581 1.773 1.00 95.75 108 ILE A C 1
ATOM 848 O O . ILE A 1 108 ? 0.681 -8.173 0.698 1.00 95.75 108 ILE A O 1
ATOM 852 N N . GLN A 1 109 ? 0.485 -8.224 2.930 1.00 95.00 109 GLN A N 1
ATOM 853 C CA . GLN A 1 109 ? 0.537 -9.673 3.085 1.00 95.00 109 GLN A CA 1
AT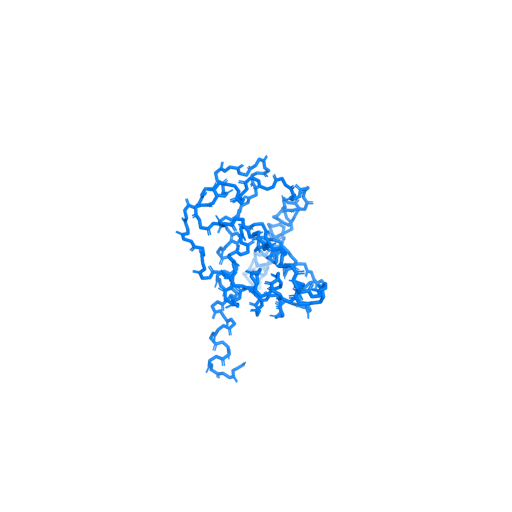OM 854 C C . GLN A 1 109 ? -0.610 -10.412 2.385 1.00 95.00 109 GLN A C 1
ATOM 856 O O . GLN A 1 109 ? -0.479 -11.602 2.119 1.00 95.00 109 GLN A O 1
ATOM 861 N N . ASN A 1 110 ? -1.706 -9.726 2.045 1.00 96.50 110 ASN A N 1
ATOM 862 C CA . ASN A 1 110 ? -2.838 -10.335 1.342 1.00 96.50 110 ASN A CA 1
ATOM 863 C C . ASN A 1 110 ? -2.655 -10.374 -0.185 1.00 96.50 110 ASN A C 1
ATOM 865 O O . ASN A 1 110 ? -3.471 -10.957 -0.899 1.00 96.50 110 ASN A O 1
ATOM 869 N N . CYS A 1 111 ? -1.588 -9.775 -0.719 1.00 96.31 111 CYS A N 1
ATOM 870 C CA . CYS A 1 111 ? -1.297 -9.838 -2.146 1.00 96.31 111 CYS A CA 1
ATOM 871 C C . CYS A 1 111 ? -0.778 -11.233 -2.541 1.00 96.31 111 CYS A C 1
ATOM 873 O O . CYS A 1 111 ? 0.351 -11.605 -2.227 1.00 96.31 111 CYS A O 1
ATOM 875 N N . GLY A 1 112 ? -1.567 -11.978 -3.322 1.00 95.44 112 GLY A N 1
ATOM 876 C CA . GLY A 1 112 ? -1.188 -13.297 -3.853 1.00 95.44 112 GLY A CA 1
ATOM 877 C C . GLY A 1 112 ? -0.266 -13.264 -5.080 1.00 95.44 112 GLY A C 1
ATOM 878 O O . GLY A 1 112 ? 0.010 -14.306 -5.665 1.00 95.44 112 GLY A O 1
ATOM 879 N N . LYS A 1 113 ? 0.192 -12.076 -5.502 1.00 94.75 113 LYS A N 1
ATOM 880 C CA . LYS A 1 113 ? 1.091 -11.864 -6.656 1.00 94.75 113 LYS A CA 1
ATOM 881 C C . LYS A 1 113 ? 0.590 -12.432 -7.995 1.00 94.75 113 LYS A C 1
ATOM 883 O O . LYS A 1 113 ? 1.396 -12.763 -8.858 1.00 94.75 113 LYS A O 1
ATOM 888 N N . ALA A 1 114 ? -0.726 -12.464 -8.209 1.00 96.31 114 ALA A N 1
ATOM 889 C CA . ALA A 1 114 ? -1.322 -12.889 -9.481 1.00 96.31 114 ALA A CA 1
ATOM 890 C C . ALA A 1 114 ? -0.948 -11.987 -10.676 1.00 96.31 114 ALA A C 1
ATOM 892 O O . ALA A 1 114 ? -1.102 -12.392 -11.819 1.00 96.31 114 ALA A O 1
ATOM 893 N N . ALA A 1 115 ? -0.484 -10.756 -10.420 1.00 95.88 115 ALA A N 1
ATOM 894 C CA . ALA A 1 115 ? -0.078 -9.764 -11.423 1.00 95.88 115 ALA A CA 1
ATOM 895 C C . ALA A 1 115 ? -1.168 -9.321 -12.424 1.00 95.88 115 ALA A C 1
ATOM 897 O O . ALA A 1 115 ? -0.893 -8.489 -13.287 1.00 95.88 115 ALA A O 1
ATOM 898 N N . ASN A 1 116 ? -2.420 -9.761 -12.265 1.00 97.19 116 ASN A N 1
ATOM 899 C CA . ASN A 1 116 ? -3.547 -9.297 -13.083 1.00 97.19 116 ASN A CA 1
ATOM 900 C C . ASN A 1 116 ? -3.690 -7.771 -13.075 1.00 97.19 116 ASN A C 1
ATOM 902 O O . ASN A 1 116 ? -3.941 -7.176 -14.115 1.00 97.19 116 ASN A O 1
ATOM 906 N N . CYS A 1 117 ? -3.462 -7.124 -11.928 1.00 95.50 117 CYS A N 1
ATOM 907 C CA . CYS A 1 117 ? -3.513 -5.668 -11.803 1.00 95.50 117 CYS A CA 1
ATOM 908 C C . CYS A 1 117 ? -2.558 -4.947 -12.773 1.00 95.50 117 CYS A C 1
ATOM 910 O O . CYS A 1 117 ? -2.946 -3.933 -13.344 1.00 95.50 117 CYS A O 1
ATOM 912 N N . GLN A 1 118 ? -1.356 -5.488 -13.001 1.00 95.38 118 GLN A N 1
ATOM 913 C CA . GLN A 1 118 ? -0.394 -4.970 -13.980 1.00 95.38 118 GLN A CA 1
ATOM 914 C C . GLN A 1 118 ? -0.878 -5.179 -15.412 1.00 95.38 118 GLN A C 1
ATOM 916 O O . GLN A 1 118 ? -0.743 -4.280 -16.234 1.00 95.38 118 GLN A O 1
ATOM 921 N N . ALA A 1 119 ? -1.434 -6.357 -15.701 1.00 96.50 119 ALA A N 1
ATOM 922 C CA . ALA A 1 119 ? -1.865 -6.729 -17.043 1.00 96.50 119 ALA A CA 1
ATOM 923 C C . ALA A 1 119 ? -3.066 -5.906 -17.536 1.00 96.50 119 ALA A C 1
ATOM 925 O O . ALA A 1 119 ? -3.179 -5.649 -18.729 1.00 96.50 119 ALA A O 1
ATOM 926 N N . VAL A 1 120 ? -3.959 -5.495 -16.630 1.00 96.25 120 VAL A N 1
ATOM 927 C CA . VAL A 1 120 ? -5.200 -4.787 -16.989 1.00 96.25 120 VAL A CA 1
ATOM 928 C C . VAL A 1 120 ? -5.119 -3.272 -16.837 1.00 96.25 120 VAL A C 1
ATOM 930 O O . VAL A 1 120 ? -6.105 -2.592 -17.112 1.00 96.25 120 VAL A O 1
ATOM 933 N N . CYS A 1 121 ? -4.011 -2.724 -16.330 1.00 93.69 121 CYS A N 1
ATOM 934 C CA . CYS A 1 121 ? -3.929 -1.292 -16.065 1.00 93.69 121 CYS A CA 1
ATOM 935 C C . CYS A 1 121 ? -3.952 -0.507 -17.390 1.00 93.69 121 CYS A C 1
ATOM 937 O O . CYS A 1 121 ? -2.971 -0.557 -18.130 1.00 93.69 121 CYS A O 1
ATOM 939 N N . PRO A 1 122 ? -5.002 0.290 -17.677 1.00 92.31 122 PRO A N 1
ATOM 940 C CA . PRO A 1 122 ? -5.112 1.013 -18.948 1.00 92.31 122 PRO A CA 1
ATOM 941 C C . PRO A 1 122 ? -4.141 2.199 -19.049 1.00 92.31 122 PRO A C 1
ATOM 943 O O . PRO A 1 122 ? -4.071 2.862 -20.079 1.00 92.31 122 PRO A O 1
ATOM 946 N N . LYS A 1 123 ? -3.443 2.509 -17.953 1.00 87.94 123 LYS A N 1
ATOM 947 C CA . LYS A 1 123 ? -2.454 3.584 -17.844 1.00 87.94 123 LYS A CA 1
ATOM 948 C C . LYS A 1 123 ? -1.021 3.058 -17.802 1.00 87.94 123 LYS A C 1
ATOM 950 O O . LYS A 1 123 ? -0.110 3.845 -17.595 1.00 87.94 123 LYS A O 1
ATOM 955 N N . GLU A 1 124 ? -0.838 1.741 -17.931 1.00 89.69 124 GLU A N 1
ATOM 956 C CA . GLU A 1 124 ? 0.481 1.094 -17.933 1.00 89.69 124 GLU A CA 1
ATOM 957 C C . GLU A 1 124 ? 1.331 1.426 -16.693 1.00 89.69 124 GLU A C 1
ATOM 959 O O . GLU A 1 124 ? 2.560 1.391 -16.718 1.00 89.69 124 GLU A O 1
ATOM 964 N N . ILE A 1 125 ? 0.667 1.705 -15.565 1.00 88.44 125 ILE A N 1
ATOM 965 C CA . ILE A 1 125 ? 1.336 1.963 -14.291 1.00 88.44 125 ILE A CA 1
ATOM 966 C C . ILE A 1 125 ? 2.137 0.710 -13.906 1.00 88.44 125 ILE A C 1
ATOM 968 O O . ILE A 1 125 ? 1.588 -0.400 -13.949 1.00 88.44 125 ILE A O 1
ATOM 972 N N . PRO A 1 126 ? 3.407 0.844 -13.479 1.00 90.25 126 PRO A N 1
ATOM 973 C CA . PRO A 1 126 ? 4.242 -0.286 -13.081 1.00 90.25 126 PRO A CA 1
ATOM 974 C C . PRO A 1 126 ? 3.863 -0.793 -11.676 1.00 90.25 126 PRO A C 1
ATOM 976 O O . PRO A 1 126 ? 4.668 -0.778 -10.742 1.00 90.25 126 PRO A O 1
ATOM 979 N N . LEU A 1 127 ? 2.620 -1.254 -11.511 1.00 92.19 127 LEU A N 1
ATOM 980 C CA . LEU A 1 127 ? 2.032 -1.694 -10.245 1.00 92.19 127 LEU A CA 1
ATOM 981 C C . LEU A 1 127 ? 2.853 -2.790 -9.561 1.00 92.19 127 LEU A C 1
ATOM 983 O O . LEU A 1 127 ? 2.989 -2.763 -8.340 1.00 92.19 127 LEU A O 1
ATOM 987 N N . MET A 1 128 ? 3.439 -3.731 -10.308 1.00 93.00 128 MET A N 1
ATOM 988 C CA . MET A 1 128 ? 4.284 -4.772 -9.701 1.00 93.00 128 MET A CA 1
ATOM 989 C C . MET A 1 128 ? 5.610 -4.214 -9.171 1.00 93.00 128 MET A C 1
ATOM 991 O O . MET A 1 128 ? 6.092 -4.660 -8.127 1.00 93.00 128 MET A O 1
ATOM 995 N N . THR A 1 129 ? 6.171 -3.200 -9.830 1.00 92.31 129 THR A N 1
ATOM 996 C CA . THR A 1 129 ? 7.355 -2.479 -9.340 1.00 92.31 129 THR A CA 1
ATOM 997 C C . THR A 1 129 ? 7.017 -1.689 -8.078 1.00 92.31 129 THR A C 1
ATOM 999 O O . THR A 1 129 ? 7.751 -1.769 -7.088 1.00 92.31 129 THR A O 1
ATOM 1002 N N . SER A 1 130 ? 5.875 -0.993 -8.060 1.00 91.12 130 SER A N 1
ATOM 1003 C CA . SER A 1 130 ? 5.366 -0.312 -6.863 1.00 91.12 130 SER A CA 1
ATOM 1004 C C . SER A 1 130 ? 5.138 -1.288 -5.709 1.00 91.12 130 SER A C 1
ATOM 1006 O O . SER A 1 130 ? 5.573 -1.025 -4.590 1.00 91.12 130 SER A O 1
ATOM 1008 N N . TRP A 1 131 ? 4.566 -2.467 -5.968 1.00 93.75 131 TRP A N 1
ATOM 1009 C CA . TRP A 1 131 ? 4.430 -3.528 -4.965 1.00 93.75 131 TRP A CA 1
ATOM 1010 C C . TRP A 1 131 ? 5.775 -4.024 -4.429 1.00 93.75 131 TRP A C 1
ATOM 1012 O O . TRP A 1 131 ? 5.899 -4.288 -3.233 1.00 93.75 131 TRP A O 1
ATOM 1022 N N . GLY A 1 132 ? 6.804 -4.116 -5.275 1.00 94.38 132 GLY A N 1
ATOM 1023 C CA . GLY A 1 132 ? 8.169 -4.417 -4.837 1.00 94.38 132 GLY A CA 1
ATOM 1024 C C . GLY A 1 132 ? 8.721 -3.364 -3.867 1.00 94.38 132 GLY A C 1
ATOM 1025 O O . GLY A 1 132 ? 9.309 -3.711 -2.840 1.00 94.38 132 GLY A O 1
ATOM 1026 N N . ARG A 1 133 ? 8.476 -2.077 -4.145 1.00 94.06 133 ARG A N 1
ATOM 1027 C CA . ARG A 1 133 ? 8.843 -0.961 -3.254 1.00 94.06 133 ARG A CA 1
ATOM 1028 C C . ARG A 1 133 ? 8.087 -1.017 -1.931 1.00 94.06 133 ARG A C 1
ATOM 1030 O O . ARG A 1 133 ? 8.717 -0.910 -0.880 1.00 94.06 133 ARG A O 1
ATOM 1037 N N . ALA A 1 134 ? 6.776 -1.249 -1.981 1.00 94.88 134 ALA A N 1
ATOM 1038 C CA . ALA A 1 134 ? 5.945 -1.432 -0.795 1.00 94.88 134 ALA A CA 1
ATOM 1039 C C . ALA A 1 134 ? 6.452 -2.606 0.059 1.00 94.88 134 ALA A C 1
ATOM 1041 O O . ALA A 1 134 ? 6.644 -2.454 1.261 1.00 94.88 134 ALA A O 1
ATOM 1042 N N . GLY A 1 135 ? 6.771 -3.745 -0.565 1.00 96.12 135 GLY A N 1
ATOM 1043 C CA . GLY A 1 135 ? 7.285 -4.935 0.120 1.00 96.12 135 GLY A CA 1
ATOM 1044 C C . GLY A 1 135 ? 8.619 -4.694 0.815 1.00 96.12 135 GLY A C 1
ATOM 1045 O O . GLY A 1 135 ? 8.810 -5.111 1.958 1.00 96.12 135 GLY A O 1
ATOM 1046 N N . ARG A 1 136 ? 9.532 -3.964 0.163 1.00 96.12 136 ARG A N 1
ATOM 1047 C CA . ARG A 1 136 ? 10.796 -3.550 0.781 1.00 96.12 136 ARG A CA 1
ATOM 1048 C C . ARG A 1 136 ? 10.557 -2.625 1.974 1.00 96.12 136 ARG A C 1
ATOM 1050 O O . ARG A 1 136 ? 11.157 -2.846 3.021 1.00 96.12 136 ARG A O 1
ATOM 1057 N N . ALA A 1 137 ? 9.693 -1.619 1.832 1.00 95.50 137 ALA A N 1
ATOM 1058 C CA . ALA A 1 137 ? 9.369 -0.687 2.911 1.00 95.50 137 ALA A CA 1
ATOM 1059 C C . ALA A 1 137 ? 8.736 -1.402 4.116 1.00 95.50 137 ALA A C 1
ATOM 1061 O O . ALA A 1 137 ? 9.185 -1.204 5.243 1.00 95.50 137 ALA A O 1
ATOM 1062 N N . ALA A 1 138 ? 7.771 -2.291 3.867 1.00 95.88 138 ALA A N 1
ATOM 1063 C CA . ALA A 1 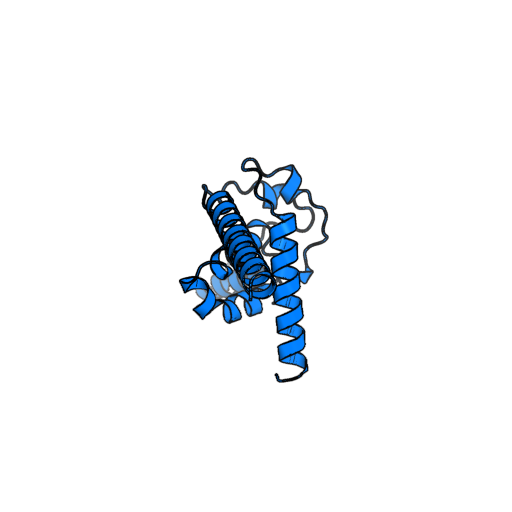138 ? 7.146 -3.140 4.877 1.00 95.88 138 ALA A CA 1
ATOM 1064 C C . ALA A 1 138 ? 8.177 -4.020 5.596 1.00 95.88 138 ALA A C 1
ATOM 1066 O O . ALA A 1 138 ? 8.239 -4.016 6.819 1.00 95.88 138 ALA A O 1
ATOM 1067 N N . THR A 1 139 ? 9.048 -4.702 4.846 1.00 96.38 139 THR A N 1
ATOM 1068 C CA . THR A 1 139 ? 10.095 -5.564 5.421 1.00 96.38 139 THR A CA 1
ATOM 1069 C C . THR A 1 139 ? 11.033 -4.774 6.330 1.00 96.38 139 THR A C 1
ATOM 1071 O O . THR A 1 139 ? 11.300 -5.188 7.454 1.00 96.38 139 THR A O 1
ATOM 1074 N N . LEU A 1 140 ? 11.521 -3.621 5.863 1.00 95.88 140 LEU A N 1
ATOM 1075 C CA . LEU A 1 140 ? 12.400 -2.763 6.657 1.00 95.88 140 LEU A CA 1
ATOM 1076 C C . LEU A 1 140 ? 11.702 -2.253 7.920 1.00 95.88 140 LEU A C 1
ATOM 1078 O O . LEU A 1 140 ? 12.314 -2.248 8.983 1.00 95.88 140 LEU A O 1
ATOM 1082 N N . HIS A 1 141 ? 10.430 -1.865 7.816 1.00 95.44 141 HIS A N 1
ATOM 1083 C CA . HIS A 1 141 ? 9.639 -1.439 8.965 1.00 95.44 141 HIS A CA 1
ATOM 1084 C C . HIS A 1 141 ? 9.446 -2.575 9.974 1.00 95.44 141 HIS A C 1
ATOM 1086 O O . HIS A 1 141 ? 9.732 -2.384 11.149 1.00 95.44 141 HIS A O 1
ATOM 1092 N N . THR A 1 142 ? 9.060 -3.775 9.535 1.00 93.88 142 THR A N 1
ATOM 1093 C CA . THR A 1 142 ? 8.912 -4.934 10.425 1.00 93.88 142 THR A CA 1
ATOM 1094 C C . THR A 1 142 ? 10.226 -5.284 11.120 1.00 93.88 142 THR A C 1
ATOM 1096 O O . THR A 1 142 ? 10.226 -5.509 12.326 1.00 93.88 142 THR A O 1
ATOM 1099 N N . LEU A 1 143 ? 11.354 -5.285 10.402 1.00 95.56 143 LEU A N 1
ATOM 1100 C CA . LEU A 1 143 ? 12.670 -5.509 11.010 1.00 95.56 143 LEU A CA 1
ATOM 1101 C C . LEU A 1 143 ? 12.993 -4.432 12.052 1.00 95.56 143 LEU A C 1
ATOM 1103 O O . LEU A 1 143 ? 13.403 -4.763 13.161 1.00 95.56 143 LEU A O 1
ATOM 1107 N N . LYS A 1 144 ? 12.758 -3.158 11.726 1.00 94.38 144 LYS A N 1
ATOM 1108 C CA . LYS A 1 144 ? 12.970 -2.038 12.645 1.00 94.38 144 LYS A CA 1
ATOM 1109 C C . LYS A 1 144 ? 12.153 -2.203 13.933 1.00 94.38 144 LYS A C 1
ATOM 1111 O O . LYS A 1 144 ? 12.708 -2.119 15.025 1.00 94.38 144 LYS A O 1
ATOM 1116 N N . THR A 1 145 ? 10.868 -2.527 13.798 1.00 92.44 145 THR A N 1
ATOM 1117 C CA . THR A 1 145 ? 9.948 -2.747 14.921 1.00 92.44 145 THR A CA 1
ATOM 1118 C C . THR A 1 145 ? 10.340 -3.963 15.764 1.00 92.44 145 THR A C 1
ATOM 1120 O O . THR A 1 145 ? 10.309 -3.887 16.989 1.00 92.44 145 THR A O 1
ATOM 1123 N N . LEU A 1 146 ? 10.757 -5.073 15.142 1.00 92.88 146 LEU A N 1
ATOM 1124 C CA . LEU A 1 146 ? 11.176 -6.286 15.857 1.00 92.88 146 LEU A CA 1
ATOM 1125 C C . LEU A 1 146 ? 12.493 -6.109 16.622 1.00 92.88 146 LEU A C 1
ATOM 1127 O O . LEU A 1 146 ? 12.642 -6.653 17.713 1.00 92.88 146 LEU A O 1
ATOM 1131 N N . PHE A 1 147 ? 13.446 -5.365 16.058 1.00 94.19 147 PHE A N 1
ATOM 1132 C CA . PHE A 1 147 ? 14.773 -5.168 16.649 1.00 94.19 147 PHE A CA 1
ATOM 1133 C C . PHE A 1 147 ? 14.914 -3.856 17.434 1.00 94.19 147 PHE A C 1
ATOM 1135 O O . PHE A 1 147 ? 16.013 -3.543 17.886 1.00 94.19 147 PHE A O 1
ATOM 1142 N N . GLY A 1 148 ? 13.828 -3.095 17.611 1.00 81.44 148 GLY A N 1
ATOM 1143 C CA . GLY A 1 148 ? 13.804 -1.873 18.422 1.00 81.44 148 GLY A CA 1
ATOM 1144 C C . GLY A 1 148 ? 14.800 -0.796 17.975 1.00 81.44 148 GLY A C 1
ATOM 1145 O O . GLY A 1 148 ? 15.298 -0.048 18.817 1.00 81.44 148 GLY A O 1
ATOM 1146 N N . THR A 1 149 ? 15.129 -0.755 16.680 1.00 59.00 149 THR A N 1
ATOM 1147 C CA . THR A 1 149 ? 16.019 0.262 16.076 1.00 59.00 149 THR A CA 1
ATOM 1148 C C . THR A 1 149 ? 15.239 1.425 15.481 1.00 59.00 149 THR A C 1
ATOM 1150 O O . THR A 1 149 ? 13.998 1.338 15.390 1.00 59.00 149 THR A O 1
#